Protein AF-A0A1L3MIE5-F1 (afdb_monomer)

Radius of gyration: 13.07 Å; Cα contacts (8 Å, |Δi|>4): 135; chains: 1; bounding box: 30×20×40 Å

Nearest PDB structures (foldseek):
  8fm9-assembly1_A  TM=4.554E-01  e=1.857E-01  Flock House virus
  8fma-assembly1_B  TM=4.317E-01  e=2.535E-01  Flock House virus
  5mul-assembly1_A  TM=6.663E-01  e=2.531E+00  Bacteroides thetaiotaomicron VPI-5482
  8t7e-assembly1_B  TM=5.422E-01  e=1.539E+00  Homo sapiens
  8f69-assembly1_A  TM=5.174E-01  e=2.378E+00  Mus musculus

Organism: NCBI:txid857417

Foldseek 3Di:
DPDFWAKEFDPQKDKDWDADPVRWIWMWIARPDDGDIDIQTDLRRLLVCCRHVNPGHSLVSSCVVVVHDSVVCVVVSVVSVVVCVVVSRMDTD

Structure (mmCIF, N/CA/C/O backbone):
data_AF-A0A1L3MIE5-F1
#
_entry.id   AF-A0A1L3MIE5-F1
#
loop_
_atom_site.group_PDB
_atom_site.id
_atom_site.type_symbol
_atom_site.label_atom_id
_atom_site.label_alt_id
_atom_site.label_comp_id
_atom_site.label_asym_id
_atom_site.label_entity_id
_atom_site.label_seq_id
_atom_site.pdbx_PDB_ins_code
_atom_site.Cartn_x
_atom_site.Cartn_y
_atom_site.Cartn_z
_atom_site.occupancy
_atom_site.B_iso_or_equiv
_atom_site.auth_seq_id
_atom_site.auth_comp_id
_atom_site.auth_asym_id
_atom_site.auth_atom_id
_atom_site.pdbx_PDB_model_num
ATOM 1 N N . MET A 1 1 ? -4.573 4.482 -25.505 1.00 42.25 1 MET A N 1
ATOM 2 C CA . MET A 1 1 ? -4.451 4.980 -24.121 1.00 42.25 1 MET A CA 1
ATOM 3 C C . MET A 1 1 ? -5.445 4.216 -23.279 1.00 42.25 1 MET A C 1
ATOM 5 O O . MET A 1 1 ? -6.639 4.457 -23.396 1.00 42.25 1 MET A O 1
ATOM 9 N N . THR A 1 2 ? -4.965 3.227 -22.536 1.00 47.56 2 THR A N 1
ATOM 10 C CA . THR A 1 2 ? -5.759 2.539 -21.515 1.00 47.56 2 THR A CA 1
ATOM 11 C C . THR A 1 2 ? -6.016 3.547 -20.389 1.00 47.56 2 THR A C 1
ATOM 13 O O . THR A 1 2 ? -5.091 4.295 -20.065 1.00 47.56 2 THR A O 1
ATOM 16 N N . PRO A 1 3 ? -7.242 3.671 -19.854 1.00 54.31 3 PRO A N 1
ATOM 17 C CA . PRO A 1 3 ? -7.504 4.598 -18.757 1.00 54.31 3 PRO A CA 1
ATOM 18 C C . PRO A 1 3 ? -6.599 4.259 -17.567 1.00 54.31 3 PRO A C 1
ATOM 20 O O . PRO A 1 3 ? -6.557 3.108 -17.134 1.00 54.31 3 PRO A O 1
ATOM 23 N N . GLN A 1 4 ? -5.864 5.256 -17.070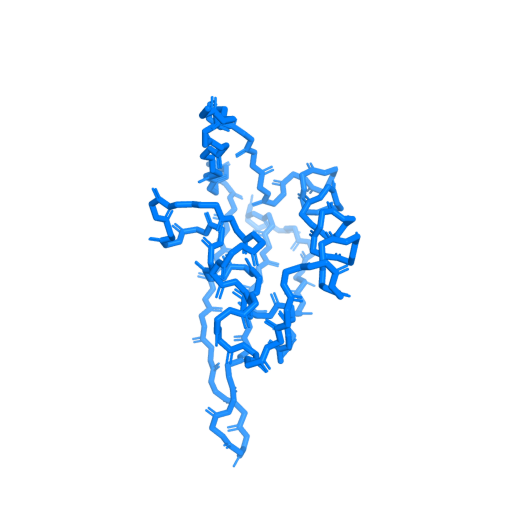 1.00 65.81 4 GLN A N 1
ATOM 24 C CA . GLN A 1 4 ? -5.051 5.112 -15.865 1.00 65.81 4 GLN A CA 1
ATOM 25 C C . GLN A 1 4 ? -5.994 4.887 -14.685 1.00 65.81 4 GLN A C 1
ATOM 27 O O . GLN A 1 4 ? -6.931 5.657 -14.468 1.00 65.81 4 GLN A O 1
ATOM 32 N N . THR A 1 5 ? -5.796 3.781 -13.975 1.00 76.88 5 THR A N 1
ATOM 33 C CA . THR A 1 5 ? -6.603 3.471 -12.798 1.00 76.88 5 THR A CA 1
ATOM 34 C C . THR A 1 5 ? -5.957 4.132 -11.594 1.00 76.88 5 THR A C 1
ATOM 36 O O . THR A 1 5 ? -4.862 3.744 -11.200 1.00 76.88 5 THR A O 1
ATOM 39 N N . HIS A 1 6 ? -6.640 5.122 -11.024 1.00 85.50 6 HIS A N 1
ATOM 40 C CA . HIS A 1 6 ? -6.201 5.777 -9.799 1.00 85.50 6 HIS A CA 1
ATOM 41 C C . HIS A 1 6 ? -6.682 4.991 -8.580 1.00 85.50 6 HIS A C 1
ATOM 43 O O . HIS A 1 6 ? -7.853 4.599 -8.483 1.00 85.50 6 HIS A O 1
ATOM 49 N N . TRP A 1 7 ? -5.759 4.753 -7.654 1.00 91.69 7 TRP A N 1
ATOM 50 C CA . TRP A 1 7 ? -6.024 4.093 -6.385 1.00 91.69 7 TRP A CA 1
ATOM 51 C C . TRP A 1 7 ? -5.941 5.110 -5.259 1.00 91.69 7 TRP A C 1
ATOM 53 O O . TRP A 1 7 ? -5.148 6.045 -5.286 1.00 91.69 7 TRP A O 1
ATOM 63 N N . THR A 1 8 ? -6.774 4.925 -4.246 1.00 93.75 8 THR A N 1
ATOM 64 C CA . THR A 1 8 ? -6.756 5.773 -3.059 1.00 93.75 8 THR A CA 1
ATOM 65 C C . THR A 1 8 ? -6.935 4.928 -1.808 1.00 93.75 8 THR A C 1
ATOM 67 O O . THR A 1 8 ? -7.630 3.905 -1.818 1.00 93.75 8 THR A O 1
ATOM 70 N N . VAL A 1 9 ? -6.325 5.371 -0.711 1.00 96.38 9 VAL A N 1
ATOM 71 C CA . VAL A 1 9 ? -6.503 4.762 0.607 1.00 96.38 9 VAL A CA 1
ATOM 72 C C . VAL A 1 9 ? -7.885 5.156 1.150 1.00 96.38 9 VAL A C 1
ATOM 74 O O . VAL A 1 9 ? -8.192 6.349 1.256 1.00 96.38 9 VAL A O 1
ATOM 77 N N . PRO A 1 10 ? -8.767 4.195 1.487 1.00 96.44 10 PRO A N 1
ATOM 78 C CA . PRO A 1 10 ? -10.073 4.501 2.053 1.00 96.44 10 PRO A CA 1
ATOM 79 C C . PRO A 1 10 ? -9.978 5.279 3.370 1.00 96.44 10 PRO A C 1
ATOM 81 O O . PRO A 1 10 ? -9.050 5.121 4.162 1.00 96.44 10 PRO A O 1
ATOM 84 N N . ARG A 1 11 ? -11.000 6.094 3.654 1.00 95.12 11 ARG A N 1
ATOM 85 C CA . ARG A 1 11 ? -11.137 6.713 4.980 1.00 95.12 11 ARG A CA 1
ATOM 86 C C . ARG A 1 11 ? -11.255 5.615 6.038 1.00 95.12 11 ARG A C 1
ATOM 88 O O . ARG A 1 11 ? -12.030 4.682 5.857 1.00 95.12 11 ARG A O 1
ATOM 95 N N . GLY A 1 12 ? -10.528 5.766 7.142 1.00 96.12 12 GLY A N 1
ATOM 96 C CA . GLY A 1 12 ? -10.476 4.749 8.193 1.00 96.12 12 GLY A CA 1
ATOM 97 C C . GLY A 1 12 ? -9.439 3.654 7.944 1.00 96.12 12 GLY A C 1
ATOM 98 O O . GLY A 1 12 ? -9.444 2.676 8.673 1.00 96.12 12 GLY A O 1
ATOM 99 N N . VAL A 1 13 ? -8.545 3.807 6.965 1.00 98.12 13 VAL A N 1
ATOM 100 C CA . VAL A 1 13 ? -7.326 2.995 6.841 1.00 98.12 13 VAL A CA 1
ATOM 101 C C . VAL A 1 13 ? -6.129 3.867 7.207 1.00 98.12 13 VAL A C 1
ATOM 103 O O . VAL A 1 13 ? -5.982 4.978 6.697 1.00 98.12 13 VAL A O 1
ATOM 106 N N . GLY A 1 14 ? -5.301 3.376 8.124 1.00 97.56 14 GLY A N 1
ATOM 107 C CA . GLY A 1 14 ? -4.037 3.994 8.508 1.00 97.56 14 GLY A CA 1
ATOM 108 C C . GLY A 1 14 ? -2.872 3.179 7.971 1.00 97.56 14 GLY A C 1
ATOM 109 O O . GLY A 1 14 ? -2.937 1.948 7.951 1.00 97.56 14 GLY A O 1
ATOM 110 N N . TRP A 1 15 ? -1.807 3.856 7.556 1.00 98.00 15 TRP A N 1
ATOM 111 C CA . TRP A 1 15 ? -0.572 3.191 7.170 1.00 98.00 15 TRP A CA 1
ATOM 112 C C . TRP A 1 15 ? 0.653 4.023 7.533 1.00 98.00 15 TRP A C 1
ATOM 114 O O . TRP A 1 15 ? 0.564 5.234 7.741 1.00 98.00 15 TRP A O 1
ATOM 124 N N . THR A 1 16 ? 1.792 3.354 7.643 1.00 97.44 16 THR A N 1
ATOM 125 C CA . THR A 1 16 ? 3.092 3.979 7.873 1.00 97.44 16 THR A CA 1
ATOM 126 C C . THR A 1 16 ? 4.184 3.161 7.199 1.00 97.44 16 THR A C 1
ATOM 128 O O . THR A 1 16 ? 4.054 1.943 7.049 1.00 97.44 16 THR A O 1
ATOM 131 N N . GLU A 1 17 ? 5.246 3.840 6.788 1.00 97.06 17 GLU A N 1
ATOM 132 C CA . GLU A 1 17 ? 6.455 3.236 6.249 1.00 97.06 17 GLU A CA 1
ATOM 133 C C . GLU A 1 17 ? 7.548 3.202 7.321 1.00 97.06 17 GLU A C 1
ATOM 135 O O . GLU A 1 17 ? 7.751 4.162 8.067 1.00 97.06 17 GLU A O 1
ATOM 140 N N . ALA A 1 18 ? 8.267 2.088 7.376 1.00 96.00 18 ALA A N 1
ATOM 141 C CA . ALA A 1 18 ? 9.510 1.937 8.114 1.00 96.00 18 ALA A CA 1
ATOM 142 C C . ALA A 1 18 ? 10.578 1.328 7.199 1.00 96.00 18 ALA A C 1
ATOM 144 O O . ALA A 1 18 ? 10.265 0.817 6.128 1.00 96.00 18 ALA A O 1
ATOM 145 N N . ALA A 1 19 ? 11.829 1.331 7.647 1.00 95.12 19 ALA A N 1
ATOM 146 C CA . ALA A 1 19 ? 12.911 0.606 6.993 1.00 95.12 19 ALA A CA 1
ATOM 147 C C . ALA A 1 19 ? 13.324 -0.609 7.836 1.00 95.12 19 ALA A C 1
ATOM 149 O O . ALA A 1 19 ? 13.319 -0.539 9.068 1.00 95.12 19 ALA A O 1
ATOM 150 N N . ASP A 1 20 ? 13.679 -1.710 7.176 1.00 91.31 20 ASP A N 1
ATOM 151 C CA . ASP A 1 20 ? 14.334 -2.854 7.814 1.00 91.31 20 ASP A CA 1
ATOM 152 C C . ASP A 1 20 ? 15.832 -2.591 8.074 1.00 91.31 20 ASP A C 1
ATOM 154 O O . ASP A 1 20 ? 16.376 -1.546 7.709 1.00 91.31 20 ASP A O 1
ATOM 158 N N . ASP A 1 21 ? 16.525 -3.561 8.678 1.00 93.00 21 ASP A N 1
ATOM 159 C CA . ASP A 1 21 ? 17.964 -3.463 8.981 1.00 93.00 21 ASP A CA 1
ATOM 160 C C . ASP A 1 21 ? 18.852 -3.301 7.728 1.00 93.00 21 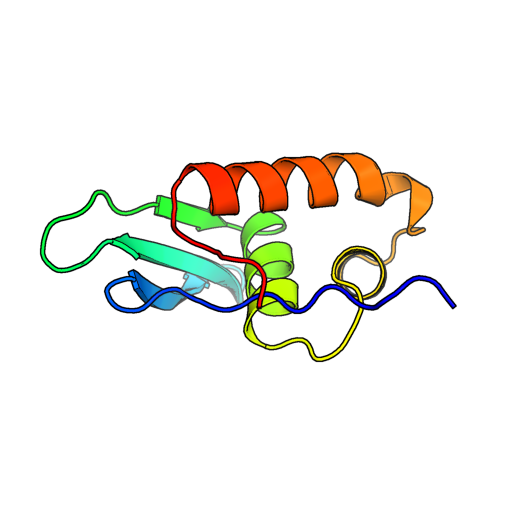ASP A C 1
ATOM 162 O O . ASP A 1 21 ? 20.025 -2.940 7.835 1.00 93.00 21 ASP A O 1
ATOM 166 N N . GLN A 1 22 ? 18.315 -3.577 6.537 1.00 91.88 22 GLN A N 1
ATOM 167 C CA . GLN A 1 22 ? 18.988 -3.424 5.246 1.00 91.88 22 GLN A CA 1
ATOM 168 C C . GLN A 1 22 ? 18.560 -2.143 4.510 1.00 91.88 22 GLN A C 1
ATOM 170 O O . GLN A 1 22 ? 19.001 -1.913 3.385 1.00 91.88 22 GLN A O 1
ATOM 175 N N . GLY 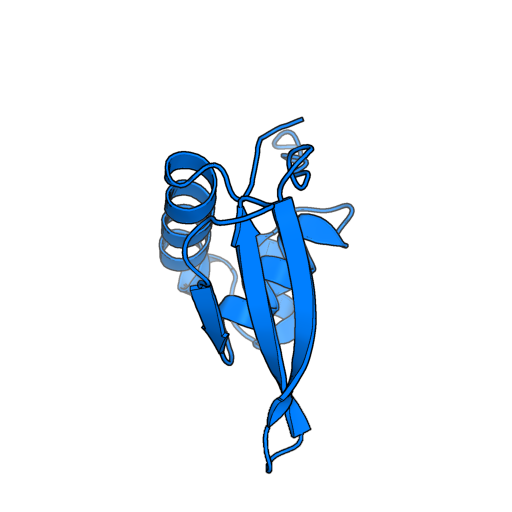A 1 23 ? 17.729 -1.301 5.132 1.00 91.56 23 GLY A N 1
ATOM 176 C CA . GLY A 1 23 ? 17.224 -0.062 4.548 1.00 91.56 23 GLY A CA 1
ATOM 177 C C . GLY A 1 23 ? 16.076 -0.250 3.553 1.00 91.56 23 GLY A C 1
ATOM 178 O O . GLY A 1 23 ? 15.756 0.692 2.834 1.00 91.56 23 GLY A O 1
ATOM 179 N N . ARG A 1 24 ? 15.463 -1.438 3.477 1.00 90.62 24 ARG A N 1
ATOM 180 C CA . ARG A 1 24 ? 14.327 -1.712 2.583 1.00 90.62 24 ARG A CA 1
ATOM 181 C C . ARG A 1 24 ? 13.015 -1.318 3.245 1.00 90.62 24 ARG A C 1
ATOM 183 O O . ARG A 1 24 ? 12.819 -1.580 4.433 1.00 90.62 24 ARG A O 1
ATOM 190 N N . SER A 1 25 ? 12.105 -0.740 2.467 1.00 94.00 25 SER A N 1
ATOM 191 C CA . SER A 1 25 ? 10.799 -0.305 2.956 1.00 94.00 25 SER A CA 1
ATOM 192 C C . SER A 1 25 ? 9.939 -1.477 3.443 1.00 94.00 25 SER A C 1
ATOM 194 O O . SER A 1 25 ? 9.831 -2.526 2.800 1.00 94.00 25 SER A O 1
ATOM 196 N N . ILE A 1 26 ? 9.287 -1.267 4.583 1.00 97.81 26 ILE A N 1
ATOM 197 C CA . ILE A 1 26 ? 8.220 -2.095 5.138 1.00 97.81 26 ILE A CA 1
ATOM 198 C C . ILE A 1 26 ? 7.016 -1.189 5.362 1.00 97.81 26 ILE A C 1
ATOM 200 O O . ILE A 1 26 ? 7.104 -0.199 6.090 1.00 97.81 26 ILE A O 1
ATOM 204 N N . ILE A 1 27 ? 5.874 -1.559 4.791 1.00 98.31 27 ILE A N 1
ATOM 205 C CA . ILE A 1 27 ? 4.612 -0.860 5.022 1.00 98.31 27 ILE A CA 1
ATOM 206 C C . ILE A 1 27 ? 3.806 -1.614 6.072 1.00 98.31 27 ILE A C 1
ATOM 208 O O . ILE A 1 27 ? 3.558 -2.814 5.951 1.00 98.31 27 ILE A O 1
ATOM 212 N N . TYR A 1 28 ? 3.348 -0.889 7.083 1.00 98.25 28 TYR A N 1
ATOM 213 C CA . TYR A 1 28 ? 2.337 -1.363 8.019 1.00 98.25 28 TYR A CA 1
ATOM 214 C C . TYR A 1 28 ? 1.024 -0.684 7.670 1.00 98.25 28 TYR A C 1
ATOM 216 O O . TYR A 1 28 ? 0.957 0.542 7.667 1.00 98.25 28 TYR A O 1
ATOM 224 N N . VAL A 1 29 ? -0.018 -1.462 7.390 1.00 98.44 29 VAL A N 1
ATOM 225 C CA . VAL A 1 29 ? -1.343 -0.946 7.024 1.00 98.44 29 VAL A CA 1
ATOM 226 C C . VAL A 1 29 ? -2.438 -1.676 7.791 1.00 98.44 29 VAL A C 1
ATOM 228 O O . VAL A 1 29 ? -2.404 -2.899 7.931 1.00 98.44 29 VAL A O 1
ATOM 231 N N . ALA A 1 30 ? -3.425 -0.934 8.288 1.00 98.12 30 ALA A N 1
ATOM 232 C CA . ALA A 1 30 ? -4.550 -1.496 9.025 1.00 98.12 30 ALA A CA 1
ATOM 233 C C . ALA A 1 30 ? -5.838 -0.684 8.819 1.00 98.12 30 ALA A C 1
ATOM 235 O O . ALA A 1 30 ? -5.786 0.549 8.728 1.00 98.12 30 ALA A O 1
ATOM 236 N N . PRO A 1 31 ? -7.014 -1.338 8.831 1.00 97.75 31 PRO A N 1
ATOM 237 C CA . PRO A 1 31 ? -8.260 -0.652 9.141 1.00 97.75 31 PRO A CA 1
ATOM 238 C C . PRO A 1 31 ? -8.193 -0.101 10.574 1.00 97.75 31 PRO A C 1
ATOM 240 O O . PRO A 1 31 ? -7.751 -0.785 11.492 1.00 97.75 31 PRO A O 1
ATOM 243 N N . LEU A 1 32 ? -8.637 1.130 10.781 1.00 96.69 32 LEU A N 1
ATOM 244 C CA . LEU A 1 32 ? -8.668 1.810 12.071 1.00 96.69 32 LEU A CA 1
ATOM 245 C C . LEU A 1 32 ? -10.092 1.830 12.651 1.00 96.69 32 LEU A C 1
ATOM 247 O O . LEU A 1 32 ? -11.065 1.838 11.891 1.00 96.69 32 LEU A O 1
ATOM 251 N N . PRO A 1 33 ? -10.237 1.915 13.986 1.00 95.44 33 PRO A N 1
ATOM 252 C CA . PRO A 1 33 ? -9.157 1.958 14.984 1.00 95.44 33 PRO A CA 1
ATOM 253 C C . PRO A 1 33 ? -8.541 0.589 15.324 1.00 95.44 33 PRO A C 1
ATOM 255 O O . PRO A 1 33 ? -7.361 0.544 15.647 1.00 95.44 33 PRO A O 1
ATOM 258 N N . ASP A 1 34 ? -9.300 -0.504 15.199 1.00 94.12 34 ASP A N 1
ATOM 259 C CA . ASP A 1 34 ? -8.950 -1.811 15.790 1.00 94.12 34 ASP A CA 1
ATOM 260 C C . ASP A 1 34 ? -8.834 -2.953 14.759 1.00 94.12 34 ASP A C 1
ATOM 262 O O . ASP A 1 34 ? -8.987 -4.132 15.087 1.00 94.12 34 ASP A O 1
ATOM 266 N N . GLY A 1 35 ? -8.629 -2.629 13.482 1.00 93.81 35 GLY A N 1
ATOM 267 C CA . GLY A 1 35 ? -8.484 -3.629 12.429 1.00 93.81 35 GLY A CA 1
ATOM 268 C C . GLY A 1 35 ? -7.134 -4.356 12.475 1.00 93.81 35 GLY A C 1
ATOM 269 O O . GLY A 1 35 ? -6.164 -3.860 13.052 1.00 93.81 35 GLY A O 1
ATOM 270 N N . PRO A 1 36 ? -7.039 -5.544 11.850 1.00 95.56 36 PRO A N 1
ATOM 271 C CA . PRO A 1 36 ? -5.802 -6.312 11.831 1.00 95.56 36 PRO A CA 1
ATOM 272 C C . PRO A 1 36 ? -4.706 -5.574 11.054 1.00 95.56 36 PRO A C 1
ATOM 274 O O . PRO A 1 36 ? -4.929 -5.096 9.938 1.00 95.56 36 PRO A O 1
ATOM 277 N N . VAL A 1 37 ? -3.502 -5.536 11.630 1.00 96.81 37 VAL A N 1
ATOM 278 C CA . VAL A 1 37 ? -2.315 -4.985 10.968 1.00 96.81 37 VAL A CA 1
ATOM 279 C C . VAL A 1 37 ? -1.813 -5.965 9.918 1.00 96.81 37 VAL A C 1
ATOM 281 O O . VAL A 1 37 ? -1.618 -7.151 10.178 1.00 96.81 37 VAL A O 1
ATOM 284 N N . SER A 1 38 ? -1.575 -5.434 8.727 1.00 97.38 38 SER A N 1
ATOM 285 C CA . SER A 1 38 ? -0.966 -6.125 7.601 1.00 97.38 38 SER A CA 1
ATOM 286 C C . SER A 1 38 ? 0.430 -5.562 7.400 1.00 97.38 38 SER A C 1
ATOM 288 O O . SER A 1 38 ? 0.603 -4.345 7.364 1.00 97.38 38 SER A O 1
ATOM 290 N N . VAL A 1 39 ? 1.412 -6.447 7.276 1.00 97.62 39 VAL A N 1
ATOM 291 C CA . VAL A 1 39 ? 2.805 -6.071 7.033 1.00 97.62 39 VAL A CA 1
ATOM 292 C C . VAL A 1 39 ? 3.122 -6.387 5.581 1.00 97.62 39 VAL A C 1
ATOM 294 O O . VAL A 1 39 ? 2.973 -7.534 5.164 1.00 97.62 39 VAL A O 1
ATOM 297 N N . LEU A 1 40 ? 3.524 -5.373 4.822 1.00 97.75 40 LEU A N 1
ATOM 298 C CA . LEU A 1 40 ? 3.893 -5.484 3.416 1.00 97.75 40 LEU A CA 1
ATOM 299 C C . LEU A 1 40 ? 5.400 -5.209 3.293 1.00 97.75 40 LEU A C 1
ATOM 301 O O . LEU A 1 40 ? 5.808 -4.046 3.299 1.00 97.75 40 LEU A O 1
ATOM 305 N N . PRO A 1 41 ? 6.251 -6.246 3.267 1.00 95.81 41 PRO A N 1
ATOM 306 C CA . PRO A 1 41 ? 7.685 -6.079 3.072 1.00 95.81 41 PRO A CA 1
ATOM 307 C C . PRO A 1 41 ? 8.064 -6.011 1.585 1.00 95.81 41 PRO A C 1
ATOM 309 O O . PRO A 1 41 ? 7.359 -6.545 0.722 1.00 95.81 41 PRO A O 1
ATOM 312 N N . ASP A 1 42 ? 9.238 -5.445 1.304 1.00 93.44 42 ASP A N 1
ATOM 313 C CA . ASP A 1 42 ? 9.956 -5.619 0.034 1.00 93.44 42 ASP A CA 1
ATOM 314 C C . ASP A 1 42 ? 9.088 -5.267 -1.194 1.00 93.44 42 ASP A C 1
ATOM 316 O O . ASP A 1 42 ? 8.554 -4.161 -1.276 1.00 93.44 42 ASP A O 1
ATOM 320 N N . GLN A 1 43 ? 8.874 -6.189 -2.137 1.00 94.31 43 GLN A N 1
ATOM 321 C CA . GLN A 1 43 ? 8.079 -5.927 -3.345 1.00 94.31 43 GLN A CA 1
ATOM 322 C C . GLN A 1 43 ? 6.641 -5.473 -3.046 1.00 94.31 43 GLN A C 1
ATOM 324 O O . GLN A 1 43 ? 6.096 -4.625 -3.750 1.00 94.31 43 GLN A O 1
ATOM 329 N N . SER A 1 44 ? 6.024 -5.984 -1.978 1.00 96.56 44 SER A N 1
ATOM 330 C CA . SER A 1 44 ? 4.668 -5.571 -1.599 1.00 96.56 44 SER A CA 1
ATOM 331 C C . SER A 1 44 ? 4.616 -4.137 -1.052 1.00 96.56 44 SER A C 1
ATOM 333 O O . SER A 1 44 ? 3.613 -3.450 -1.255 1.00 96.56 44 SER A O 1
ATOM 335 N N . ALA A 1 45 ? 5.709 -3.651 -0.447 1.00 96.94 45 ALA A N 1
ATOM 336 C CA . ALA A 1 45 ? 5.868 -2.242 -0.088 1.00 96.94 45 ALA A CA 1
ATOM 337 C C . ALA A 1 45 ? 5.958 -1.361 -1.340 1.00 96.94 45 ALA A C 1
ATOM 339 O O . ALA A 1 45 ? 5.284 -0.337 -1.420 1.00 96.94 45 ALA A O 1
ATOM 340 N N . VAL A 1 46 ? 6.729 -1.791 -2.345 1.00 95.81 46 VAL A N 1
ATOM 341 C CA . VAL A 1 46 ? 6.862 -1.074 -3.625 1.00 95.81 46 VAL A CA 1
ATOM 342 C C . VAL A 1 46 ? 5.509 -0.939 -4.321 1.00 95.81 46 VAL A C 1
ATOM 344 O O . VAL A 1 46 ? 5.145 0.157 -4.742 1.00 95.81 46 VAL A O 1
ATOM 347 N N . ILE A 1 47 ? 4.731 -2.026 -4.402 1.00 96.44 47 ILE A N 1
ATOM 348 C CA . ILE A 1 47 ? 3.398 -1.994 -5.024 1.00 96.44 47 ILE A CA 1
ATOM 349 C C . ILE A 1 47 ? 2.457 -1.056 -4.260 1.00 96.44 47 ILE A C 1
ATOM 351 O O . ILE A 1 47 ? 1.714 -0.296 -4.881 1.00 96.44 47 ILE A O 1
ATOM 355 N N . TRP A 1 48 ? 2.499 -1.079 -2.924 1.00 97.00 48 TRP A N 1
ATOM 356 C CA . TRP A 1 48 ? 1.709 -0.169 -2.098 1.00 97.00 48 TRP A CA 1
ATOM 357 C C . TRP A 1 48 ? 2.044 1.298 -2.386 1.00 97.00 48 TRP A C 1
ATOM 359 O O . TRP A 1 48 ? 1.143 2.070 -2.707 1.00 97.00 48 TRP A O 1
ATOM 369 N N . LEU A 1 49 ? 3.326 1.671 -2.318 1.00 95.44 49 LEU A N 1
ATOM 370 C CA . LEU A 1 49 ? 3.786 3.045 -2.547 1.00 95.44 49 LEU A CA 1
ATOM 371 C C . LEU A 1 49 ? 3.436 3.522 -3.962 1.00 95.44 49 LEU A C 1
ATOM 373 O O . LEU A 1 49 ? 2.870 4.601 -4.128 1.00 95.44 49 LEU A O 1
ATOM 377 N N . ALA A 1 50 ? 3.648 2.676 -4.972 1.00 94.81 50 ALA A N 1
ATOM 378 C CA . ALA A 1 50 ? 3.243 2.960 -6.345 1.00 94.81 50 ALA A CA 1
ATOM 379 C C . ALA A 1 50 ? 1.730 3.222 -6.466 1.00 94.81 50 ALA A C 1
ATOM 381 O O . ALA A 1 50 ? 1.318 4.112 -7.204 1.00 94.81 50 ALA A O 1
ATOM 382 N N . ALA A 1 51 ? 0.891 2.488 -5.731 1.00 94.19 51 ALA A N 1
ATOM 383 C CA . ALA A 1 51 ? 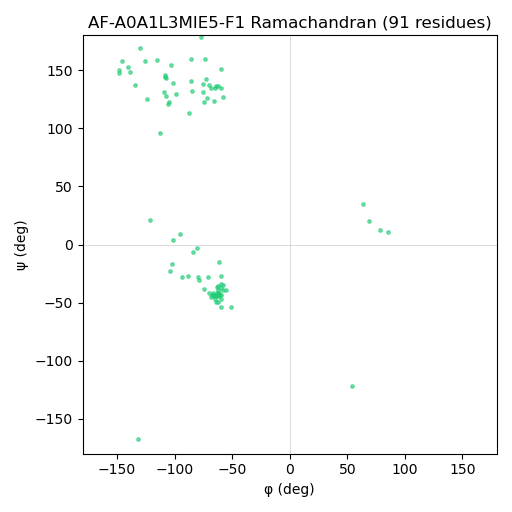-0.555 2.682 -5.764 1.00 94.19 51 ALA A CA 1
ATOM 384 C C . ALA A 1 51 ? -1.023 3.949 -5.026 1.00 94.19 51 ALA A C 1
ATOM 386 O O . ALA A 1 51 ? -1.964 4.589 -5.487 1.00 94.19 51 ALA A O 1
ATOM 387 N N . VAL A 1 52 ? -0.419 4.297 -3.882 1.00 92.88 52 VAL A N 1
ATOM 388 C CA . VAL A 1 52 ? -0.911 5.395 -3.022 1.00 92.88 52 VAL A CA 1
ATOM 389 C C . VAL A 1 52 ? -0.254 6.745 -3.295 1.00 92.88 52 VAL A C 1
ATOM 391 O O . VAL A 1 52 ? -0.875 7.777 -3.047 1.00 92.88 52 VAL A O 1
ATOM 394 N N . GLU A 1 53 ? 0.983 6.749 -3.787 1.00 87.06 53 GLU A N 1
ATOM 395 C CA . GLU A 1 53 ? 1.740 7.968 -4.101 1.00 87.06 53 GLU A CA 1
ATOM 396 C C . GLU A 1 53 ? 1.791 8.241 -5.608 1.00 87.06 53 GLU A C 1
ATOM 398 O O . GLU A 1 53 ? 2.006 9.376 -6.039 1.00 87.06 53 GLU A O 1
ATOM 403 N N . GLY A 1 54 ? 1.595 7.201 -6.421 1.00 71.31 54 GLY A N 1
ATOM 404 C CA . GLY A 1 54 ? 1.733 7.275 -7.864 1.00 71.31 54 GLY A CA 1
ATOM 405 C C . GLY A 1 54 ? 0.567 7.979 -8.556 1.00 71.31 54 GLY A C 1
ATOM 406 O O . GLY A 1 54 ? -0.606 7.759 -8.266 1.00 71.31 54 GLY A O 1
ATOM 407 N N . GLY A 1 55 ? 0.901 8.809 -9.544 1.00 76.62 55 GLY A N 1
ATOM 408 C CA . GLY A 1 55 ? -0.061 9.426 -10.464 1.00 76.62 55 GLY A CA 1
ATOM 409 C C . GLY A 1 55 ? -0.234 8.666 -11.783 1.00 76.62 55 GLY A C 1
ATOM 410 O O . GLY A 1 55 ? -0.826 9.216 -12.708 1.00 76.62 55 GLY A O 1
ATOM 411 N N . GLY A 1 56 ? 0.334 7.460 -11.901 1.00 82.69 56 GLY A N 1
ATOM 412 C CA . GLY A 1 56 ? 0.408 6.679 -13.139 1.00 82.69 56 GLY A CA 1
ATOM 413 C C . GLY A 1 56 ? -0.024 5.220 -12.970 1.00 82.69 56 GLY A C 1
ATOM 414 O O . GLY A 1 56 ? -0.616 4.843 -11.963 1.00 82.69 56 GLY A O 1
ATOM 415 N N . ASP A 1 57 ? 0.266 4.392 -13.974 1.00 90.62 57 ASP A N 1
ATOM 416 C CA . ASP A 1 57 ? -0.046 2.961 -13.938 1.00 90.62 57 ASP A CA 1
ATOM 417 C C . ASP A 1 57 ? 0.868 2.213 -12.953 1.00 90.62 57 ASP A C 1
ATOM 419 O O . ASP A 1 57 ? 2.095 2.311 -13.022 1.00 90.62 57 ASP A O 1
ATOM 423 N N . VAL A 1 58 ? 0.268 1.473 -12.017 1.00 93.38 58 VAL A N 1
ATOM 424 C CA . VAL A 1 58 ? 0.999 0.783 -10.941 1.00 93.38 58 VAL A CA 1
ATOM 425 C C . VAL A 1 58 ? 1.950 -0.277 -11.489 1.00 93.38 58 VAL A C 1
ATOM 427 O O . VAL A 1 58 ? 3.045 -0.431 -10.956 1.00 93.38 58 VAL A O 1
ATOM 430 N N . VAL A 1 59 ? 1.575 -0.986 -12.558 1.00 94.81 59 VAL A N 1
ATOM 431 C CA . VAL A 1 59 ? 2.428 -2.026 -13.152 1.00 94.81 59 VAL A CA 1
ATOM 432 C C . VAL A 1 59 ? 3.679 -1.393 -13.744 1.00 94.81 59 VAL A C 1
ATOM 434 O O . VAL A 1 59 ? 4.776 -1.896 -13.511 1.00 94.81 59 VAL A O 1
ATOM 437 N N . ASP A 1 60 ? 3.523 -0.278 -14.458 1.00 93.50 60 ASP A N 1
ATOM 438 C CA . ASP A 1 60 ? 4.649 0.444 -15.053 1.00 93.50 60 ASP A CA 1
ATOM 439 C C . ASP A 1 60 ? 5.611 0.969 -13.974 1.00 93.50 60 ASP A C 1
ATOM 441 O O . ASP A 1 60 ? 6.822 0.782 -14.082 1.00 93.50 60 ASP A O 1
ATOM 445 N N . MET A 1 61 ? 5.082 1.558 -12.896 1.00 93.19 61 MET A N 1
ATOM 446 C CA . MET A 1 61 ? 5.898 2.069 -11.786 1.00 93.19 61 MET A CA 1
ATOM 447 C C . MET A 1 61 ? 6.637 0.952 -11.038 1.00 93.19 61 MET A C 1
ATOM 449 O O . MET A 1 61 ? 7.821 1.084 -10.737 1.00 93.19 61 MET A O 1
ATOM 453 N N . VAL A 1 62 ? 5.967 -0.169 -10.757 1.00 94.69 62 VAL A N 1
ATOM 454 C CA . VAL A 1 62 ? 6.592 -1.315 -10.078 1.00 94.69 62 VAL A CA 1
ATOM 455 C C . VAL A 1 62 ? 7.667 -1.951 -10.959 1.00 94.69 62 VAL A C 1
ATOM 457 O O . VAL A 1 62 ? 8.742 -2.289 -10.466 1.00 94.69 62 VAL A O 1
ATOM 460 N N . ALA A 1 63 ? 7.401 -2.099 -12.258 1.00 95.12 63 ALA A N 1
ATOM 461 C CA . ALA A 1 63 ? 8.363 -2.639 -13.212 1.00 95.12 63 ALA A CA 1
ATOM 462 C C . ALA A 1 63 ? 9.645 -1.794 -13.269 1.00 95.12 63 ALA A C 1
ATOM 464 O O . ALA A 1 63 ? 10.740 -2.357 -13.234 1.00 95.12 63 ALA A O 1
ATOM 465 N N . ASP A 1 64 ? 9.509 -0.465 -13.289 1.00 94.12 64 ASP A N 1
ATOM 466 C CA . ASP A 1 64 ? 10.636 0.472 -13.280 1.00 94.12 64 ASP A CA 1
ATOM 467 C C . ASP A 1 64 ? 11.470 0.349 -11.996 1.00 94.12 64 ASP A C 1
ATOM 469 O O . ASP A 1 64 ? 12.680 0.126 -12.060 1.00 94.12 64 ASP A O 1
ATOM 473 N N . VAL A 1 65 ? 10.822 0.372 -10.823 1.00 93.44 65 VAL A N 1
ATOM 474 C CA . VAL A 1 65 ? 11.509 0.257 -9.522 1.00 93.44 65 VAL A CA 1
ATOM 475 C C . VAL A 1 65 ? 12.237 -1.082 -9.372 1.00 93.44 65 VAL A C 1
ATOM 477 O O . VAL A 1 65 ? 13.346 -1.127 -8.838 1.00 93.44 65 VAL A O 1
ATOM 480 N N . LEU A 1 66 ? 11.639 -2.179 -9.843 1.00 91.75 66 LEU A N 1
ATOM 481 C CA . LEU A 1 66 ? 12.235 -3.515 -9.757 1.00 91.75 66 LEU A CA 1
ATOM 482 C C . LEU A 1 66 ? 13.224 -3.818 -10.896 1.00 91.75 66 LEU A C 1
ATOM 484 O O . LEU A 1 66 ? 13.881 -4.859 -10.870 1.00 91.75 66 LEU A O 1
ATOM 488 N N . GLY A 1 67 ? 13.346 -2.943 -11.900 1.00 94.12 67 GLY A N 1
ATOM 489 C CA . GLY A 1 67 ? 14.190 -3.181 -13.073 1.00 94.12 67 GLY A CA 1
ATOM 490 C C . GLY A 1 67 ? 13.729 -4.380 -13.912 1.00 94.12 67 GLY A C 1
ATOM 491 O O . GLY A 1 67 ? 14.551 -5.126 -14.455 1.00 94.12 67 GLY A O 1
ATOM 492 N N . HIS A 1 68 ? 12.418 -4.606 -13.996 1.00 94.50 68 HIS A N 1
ATOM 493 C CA . HIS A 1 68 ? 11.804 -5.708 -14.735 1.00 94.50 68 HIS A CA 1
ATOM 494 C C . HIS A 1 68 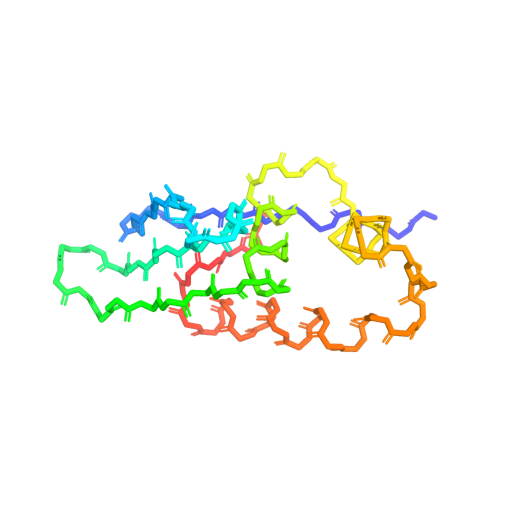? 10.961 -5.203 -15.908 1.00 94.50 68 HIS A C 1
ATOM 496 O O . HIS A 1 68 ? 10.527 -4.058 -15.945 1.00 94.50 68 HIS A O 1
ATOM 502 N N . HIS A 1 69 ? 10.711 -6.069 -16.893 1.00 94.62 69 HIS A N 1
ATOM 503 C CA . HIS A 1 69 ? 9.729 -5.763 -17.934 1.00 94.62 69 HIS A CA 1
ATOM 504 C C . HIS A 1 69 ? 8.313 -5.866 -17.352 1.00 94.62 69 HIS A C 1
ATOM 506 O O . HIS A 1 69 ? 8.035 -6.779 -16.573 1.00 94.62 69 HIS A O 1
ATOM 512 N N . THR A 1 70 ? 7.409 -4.978 -17.766 1.00 92.94 70 THR A N 1
ATOM 513 C CA . THR A 1 70 ? 6.031 -4.902 -17.248 1.00 92.94 70 THR A CA 1
ATOM 514 C C . THR A 1 70 ? 5.285 -6.227 -17.377 1.00 92.94 70 THR A C 1
ATOM 516 O O . THR A 1 70 ? 4.610 -6.642 -16.441 1.00 92.94 70 THR A O 1
ATOM 519 N N . ASP A 1 71 ? 5.480 -6.950 -18.481 1.00 94.31 71 ASP A N 1
ATOM 520 C CA . ASP A 1 71 ? 4.871 -8.270 -18.701 1.00 94.31 71 ASP A CA 1
ATOM 521 C C . ASP A 1 71 ? 5.256 -9.326 -17.651 1.00 94.31 71 ASP A C 1
ATOM 523 O O . ASP A 1 71 ? 4.473 -10.241 -17.409 1.00 94.31 71 ASP A O 1
ATOM 527 N N . TYR A 1 72 ? 6.426 -9.210 -17.009 1.00 94.50 72 TYR A N 1
ATOM 528 C CA . TYR A 1 72 ? 6.849 -10.159 -15.972 1.00 94.50 72 TYR A CA 1
ATOM 529 C C . TYR A 1 72 ? 6.180 -9.909 -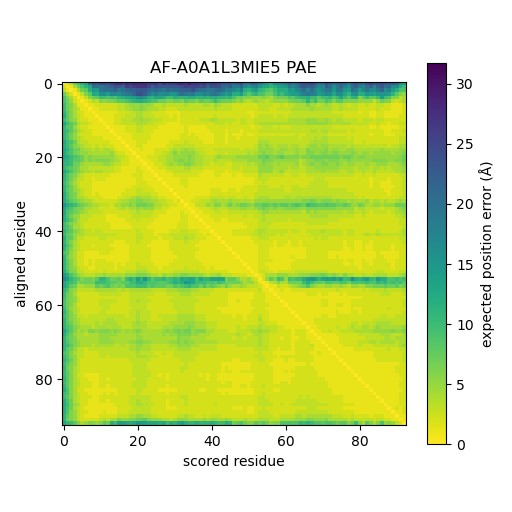14.626 1.00 94.50 72 TYR A C 1
ATOM 531 O O . TYR A 1 72 ? 5.975 -10.856 -13.878 1.00 94.50 72 TYR A O 1
ATOM 539 N N . VAL A 1 73 ? 5.851 -8.655 -14.313 1.00 95.00 73 VAL A N 1
ATOM 540 C CA . VAL A 1 73 ? 5.296 -8.278 -13.003 1.00 95.00 73 VAL A CA 1
ATOM 541 C C . VAL A 1 73 ? 3.787 -8.054 -13.044 1.00 95.00 73 VAL A C 1
ATOM 543 O O . VAL A 1 73 ? 3.141 -8.076 -12.003 1.00 95.00 73 VAL A O 1
ATOM 546 N N . ARG A 1 74 ? 3.200 -7.868 -14.235 1.00 94.94 74 ARG A N 1
ATOM 547 C CA . ARG A 1 74 ? 1.794 -7.478 -14.414 1.00 94.94 74 ARG A CA 1
ATOM 548 C C . ARG A 1 74 ? 0.821 -8.349 -13.632 1.00 94.94 74 ARG A C 1
ATOM 550 O O . ARG A 1 74 ? 0.016 -7.815 -12.878 1.00 94.94 74 ARG A O 1
ATOM 557 N N . ALA A 1 75 ? 0.892 -9.666 -13.813 1.00 95.25 75 ALA A N 1
ATOM 558 C CA . ALA A 1 75 ? -0.065 -10.582 -13.199 1.00 95.25 75 ALA A CA 1
ATOM 559 C C . ALA A 1 75 ? 0.003 -10.535 -11.664 1.00 95.25 75 ALA A C 1
ATOM 561 O O . ALA A 1 75 ? -1.035 -10.461 -11.008 1.00 95.25 75 ALA A O 1
ATOM 562 N N . ASP A 1 76 ? 1.213 -10.517 -11.105 1.00 95.88 76 ASP A N 1
ATOM 563 C CA . ASP A 1 76 ? 1.425 -10.501 -9.657 1.00 95.88 76 ASP A CA 1
ATOM 564 C C . ASP A 1 76 ? 1.008 -9.158 -9.045 1.00 95.88 76 ASP A C 1
ATOM 566 O O . ASP A 1 76 ? 0.331 -9.123 -8.017 1.00 95.88 76 ASP A O 1
ATOM 570 N N . VAL A 1 77 ? 1.334 -8.047 -9.713 1.00 96.00 77 VAL A N 1
ATOM 571 C CA . VAL A 1 77 ? 0.935 -6.698 -9.291 1.00 96.00 77 VAL A CA 1
ATOM 572 C C . VAL A 1 77 ? -0.584 -6.542 -9.325 1.00 96.00 77 VAL A C 1
ATOM 574 O O . VAL A 1 77 ? -1.177 -6.100 -8.341 1.00 96.00 77 VAL A O 1
ATOM 577 N N . GLU A 1 78 ? -1.237 -6.927 -10.424 1.00 95.38 78 GLU A N 1
ATOM 578 C CA . GLU A 1 78 ? -2.694 -6.831 -10.563 1.00 95.38 78 GLU A CA 1
ATOM 579 C C . GLU A 1 78 ? -3.416 -7.713 -9.534 1.00 95.38 78 GLU A C 1
ATOM 581 O O . GLU A 1 78 ? -4.389 -7.268 -8.916 1.00 95.38 78 GLU A O 1
ATOM 586 N N . ALA A 1 79 ? -2.921 -8.932 -9.291 1.00 96.50 79 ALA A N 1
ATOM 587 C CA . ALA A 1 79 ? -3.467 -9.826 -8.274 1.00 96.50 79 ALA A CA 1
ATOM 588 C C . ALA A 1 79 ? -3.325 -9.241 -6.863 1.00 96.50 79 ALA A C 1
ATOM 590 O O . ALA A 1 79 ? -4.287 -9.253 -6.090 1.00 96.50 79 ALA A O 1
ATOM 591 N N . PHE A 1 80 ? -2.159 -8.681 -6.538 1.00 97.00 80 PHE A N 1
ATOM 592 C CA . PHE A 1 80 ? -1.910 -8.098 -5.225 1.00 97.00 80 PHE A CA 1
ATOM 593 C C . PHE A 1 80 ? -2.746 -6.833 -4.985 1.00 97.00 80 PHE A C 1
ATOM 595 O O . PHE A 1 80 ? -3.377 -6.692 -3.938 1.00 97.00 80 PHE A O 1
ATOM 602 N N . VAL A 1 81 ? -2.857 -5.940 -5.973 1.00 96.19 81 VAL A N 1
ATOM 603 C CA . VAL A 1 81 ? -3.744 -4.767 -5.878 1.00 96.19 81 VAL A CA 1
ATOM 604 C C . VAL A 1 81 ? -5.204 -5.200 -5.717 1.00 96.19 81 VAL A C 1
ATOM 606 O O . VAL A 1 81 ? -5.923 -4.647 -4.881 1.00 96.19 81 VAL A O 1
ATOM 609 N N . ALA A 1 82 ? -5.649 -6.224 -6.451 1.00 96.19 82 ALA A N 1
ATOM 610 C CA . ALA A 1 82 ? -6.995 -6.766 -6.294 1.00 96.19 82 ALA A CA 1
ATOM 611 C C . ALA A 1 82 ? -7.233 -7.338 -4.885 1.00 96.19 82 ALA A C 1
ATOM 613 O O . ALA A 1 82 ? -8.336 -7.200 -4.353 1.00 96.19 82 ALA A O 1
ATOM 614 N N . GLU A 1 83 ? -6.224 -7.947 -4.262 1.00 97.19 83 GLU A N 1
ATOM 615 C CA . GLU A 1 83 ? -6.286 -8.407 -2.872 1.00 97.19 83 GLU A CA 1
ATOM 616 C C . GLU A 1 83 ? -6.433 -7.230 -1.895 1.00 97.19 83 GLU A C 1
ATOM 618 O O . GLU A 1 83 ? -7.312 -7.246 -1.030 1.00 97.19 83 GLU A O 1
ATOM 623 N N . LEU A 1 84 ? -5.634 -6.170 -2.058 1.00 96.69 84 LEU A N 1
ATOM 624 C CA . LEU A 1 84 ? -5.722 -4.961 -1.232 1.00 96.69 84 LEU A CA 1
ATOM 625 C C . LEU A 1 84 ? -7.105 -4.303 -1.331 1.00 96.69 84 LEU A C 1
ATOM 627 O O . LEU A 1 84 ? -7.644 -3.838 -0.324 1.00 96.69 84 LEU A O 1
ATOM 631 N N . VAL A 1 85 ? -7.708 -4.312 -2.522 1.00 96.12 85 VAL A N 1
ATOM 632 C CA . VAL A 1 85 ? -9.075 -3.822 -2.738 1.00 96.12 85 VAL A CA 1
ATOM 633 C C . VAL A 1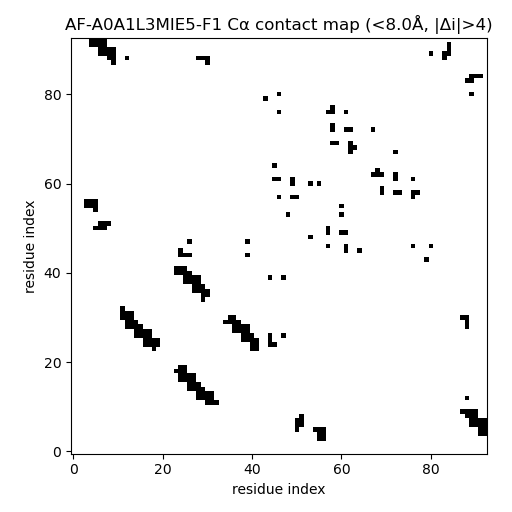 85 ? -10.108 -4.720 -2.061 1.00 96.12 85 VAL A C 1
ATOM 635 O O . VAL A 1 85 ? -10.990 -4.219 -1.365 1.00 96.12 85 VAL A O 1
ATOM 638 N N . GLN A 1 86 ? -9.993 -6.044 -2.199 1.00 96.12 86 GLN A N 1
ATOM 639 C CA . GLN A 1 86 ? -10.890 -6.997 -1.530 1.00 96.12 86 GLN A CA 1
ATOM 640 C C . GLN A 1 86 ? -10.841 -6.872 -0.004 1.00 96.1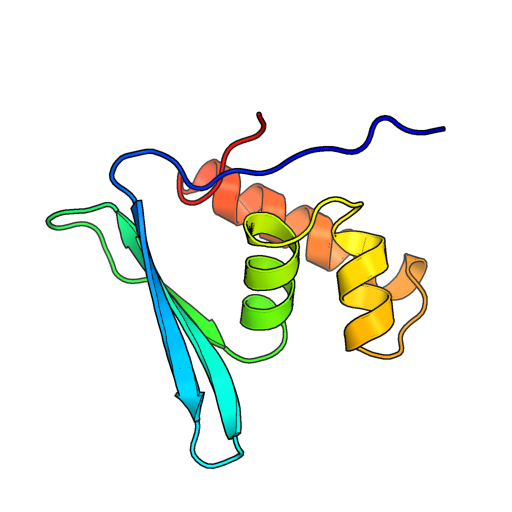2 86 GLN A C 1
ATOM 642 O O . GLN A 1 86 ? -11.858 -7.026 0.669 1.00 96.12 86 GLN A O 1
ATOM 647 N N . ARG A 1 87 ? -9.667 -6.548 0.541 1.00 94.88 87 ARG A N 1
ATOM 648 C CA . ARG A 1 87 ? -9.449 -6.320 1.975 1.00 94.88 87 ARG A CA 1
ATOM 649 C C . ARG A 1 87 ? -9.879 -4.926 2.439 1.00 94.88 87 ARG A C 1
ATOM 651 O O . ARG A 1 87 ? -9.792 -4.636 3.629 1.00 94.88 87 ARG A O 1
ATOM 658 N N . GLY A 1 88 ? -10.329 -4.065 1.525 1.00 95.75 88 GLY A N 1
ATOM 659 C CA . GLY A 1 88 ? -10.732 -2.692 1.823 1.00 95.75 88 GLY A CA 1
ATOM 660 C C . GLY A 1 88 ? -9.570 -1.778 2.222 1.00 95.75 88 GLY A C 1
ATOM 661 O O . GLY A 1 88 ? -9.804 -0.756 2.859 1.00 95.75 88 GLY A O 1
ATOM 662 N N . LEU A 1 89 ? -8.331 -2.143 1.877 1.00 96.88 89 LEU A N 1
ATOM 663 C CA . LEU A 1 89 ? -7.123 -1.354 2.151 1.00 96.88 89 LEU A CA 1
ATOM 664 C C . LEU A 1 89 ? -6.830 -0.347 1.033 1.00 96.88 89 LEU A C 1
ATOM 666 O O . LEU A 1 89 ? -6.263 0.712 1.288 1.00 96.88 89 LEU A O 1
ATOM 670 N N . LEU A 1 90 ? -7.270 -0.658 -0.188 1.00 96.31 90 LEU A N 1
ATOM 671 C CA . LEU A 1 90 ? -7.302 0.247 -1.332 1.00 96.31 90 LEU A CA 1
ATOM 672 C C . LEU A 1 90 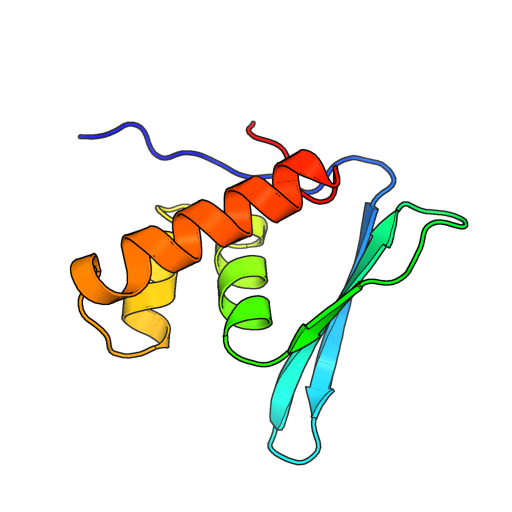? -8.713 0.309 -1.912 1.00 96.31 90 LEU A C 1
ATOM 674 O O . LEU A 1 90 ? -9.522 -0.603 -1.750 1.00 96.31 90 LEU A O 1
ATOM 678 N N . ARG A 1 91 ? -9.013 1.384 -2.633 1.00 94.69 91 ARG A N 1
ATOM 679 C CA . ARG A 1 91 ? -10.184 1.453 -3.509 1.00 94.69 91 ARG A CA 1
ATOM 680 C C . ARG A 1 91 ? -9.825 2.176 -4.795 1.00 94.69 91 ARG A C 1
ATOM 682 O O . ARG A 1 91 ? -8.939 3.028 -4.799 1.00 94.69 91 ARG A O 1
ATOM 689 N N . ARG A 1 92 ? -10.547 1.848 -5.861 1.00 90.56 92 ARG A N 1
ATOM 690 C CA . ARG A 1 92 ? -10.509 2.632 -7.093 1.00 90.56 92 ARG A CA 1
ATOM 691 C C . ARG A 1 92 ? -11.194 3.976 -6.854 1.00 90.56 92 ARG A C 1
ATOM 693 O O . ARG A 1 92 ? -12.240 3.999 -6.197 1.00 90.56 92 ARG A O 1
ATOM 700 N N . GLU A 1 93 ? -10.595 5.049 -7.356 1.00 81.56 93 GLU A N 1
ATOM 701 C CA . GLU A 1 93 ? -11.223 6.376 -7.413 1.00 81.56 93 GLU A CA 1
ATOM 702 C C . GLU A 1 93 ? -12.307 6.462 -8.500 1.00 81.56 93 GLU A C 1
ATOM 704 O O . GLU A 1 93 ? -12.160 5.814 -9.566 1.00 81.56 93 GLU A O 1
#

Secondary structure (DSSP, 8-state):
-PPP--EEPPTTEEEEEEE-TTS-EEEEEEETTTPPPEEEETHHHHHHHHHHH-SS-HHHHHHHHHT--HHHHHHHHHHHHHHHHHTTS-EE-

Sequence (93 aa):
MTPQTHWTVPRGVGWTEAADDQGRSIIYVAPLPDGPVSVLPDQSAVIWLAAVEGGGDVVDMVADVLGHHTDYVRADVEAFVAELVQRGLLRRE

pLDDT: mean 92.29, std 9.78, range [42.25, 98.44]

InterPro domains:
  IPR008792 Coenzyme PQQ synthesis protein D [PF05402] (42-90)

Mean predicted aligned error: 3.66 Å

Solvent-accessible surface area (backbone atoms only — not comparable to full-atom values): 5328 Å² total; per-residue (Å²): 133,79,82,72,68,54,48,39,70,38,91,58,53,48,71,50,79,46,66,48,102,84,67,46,50,31,31,42,36,25,45,54,94,84,43,73,78,42,80,29,54,55,72,52,21,48,50,48,48,29,35,66,73,45,94,52,50,45,46,58,50,40,15,60,77,69,73,48,60,43,86,77,44,36,65,62,48,53,52,50,53,52,48,36,36,76,71,58,57,32,38,78,113